Protein AF-A0A356AP10-F1 (afdb_monomer_lite)

Structure (mmCIF, N/CA/C/O backbone):
data_AF-A0A356AP10-F1
#
_entry.id   AF-A0A356AP10-F1
#
loop_
_atom_site.group_PDB
_atom_site.id
_atom_site.type_symbol
_atom_site.label_atom_id
_atom_site.label_alt_id
_atom_site.label_comp_id
_atom_site.label_asym_id
_atom_site.label_entity_id
_atom_site.label_seq_id
_atom_site.pdbx_PDB_ins_code
_atom_site.Cartn_x
_atom_site.Cartn_y
_atom_site.Cartn_z
_atom_site.occupancy
_atom_site.B_iso_or_equiv
_atom_site.auth_seq_id
_atom_site.auth_comp_id
_atom_site.auth_asym_id
_atom_site.auth_atom_id
_atom_site.pdbx_PDB_model_num
ATOM 1 N N . ASP A 1 1 ? -21.896 -10.731 17.709 1.00 62.38 1 ASP A N 1
ATOM 2 C CA . ASP A 1 1 ? -22.891 -11.833 17.703 1.00 62.38 1 ASP A CA 1
ATOM 3 C C . ASP A 1 1 ? -23.376 -12.310 16.329 1.00 62.38 1 ASP A C 1
ATOM 5 O O . ASP A 1 1 ? -23.167 -13.478 16.050 1.00 62.38 1 ASP A O 1
ATOM 9 N N . ILE A 1 2 ? -23.943 -11.498 15.420 1.00 60.88 2 ILE A N 1
ATOM 10 C CA . ILE A 1 2 ? -24.178 -11.948 14.011 1.00 60.88 2 ILE A CA 1
ATOM 11 C C . ILE A 1 2 ? -22.937 -11.709 13.137 1.00 60.88 2 ILE A C 1
ATOM 13 O O . ILE A 1 2 ? -22.547 -12.547 12.328 1.00 60.88 2 ILE A O 1
ATOM 17 N N . ALA A 1 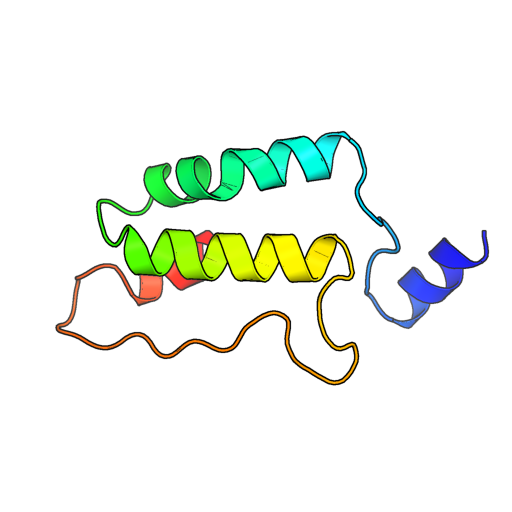3 ? -22.295 -10.563 13.356 1.00 60.84 3 ALA A N 1
ATOM 18 C CA . ALA A 1 3 ? -21.028 -10.165 12.761 1.00 60.84 3 ALA A CA 1
ATOM 19 C C . ALA A 1 3 ? -19.959 -11.268 12.876 1.00 60.84 3 ALA A C 1
ATOM 21 O O . ALA A 1 3 ? -19.499 -11.800 11.870 1.00 60.84 3 ALA A O 1
ATOM 22 N N . ASP A 1 4 ? -19.618 -11.676 14.095 1.00 69.69 4 ASP A N 1
ATOM 23 C CA . ASP A 1 4 ? -18.524 -12.624 14.351 1.00 69.69 4 ASP A CA 1
ATOM 24 C C . ASP A 1 4 ? -18.742 -13.993 13.694 1.00 69.69 4 ASP A C 1
ATOM 26 O O . ASP A 1 4 ? -17.794 -14.603 13.199 1.00 69.69 4 ASP A O 1
ATOM 30 N N . VAL A 1 5 ? -20.000 -14.437 13.601 1.00 71.31 5 VAL A N 1
ATOM 31 C CA . VAL A 1 5 ? -20.382 -15.684 12.919 1.00 71.31 5 VAL A CA 1
ATOM 32 C C . VAL A 1 5 ? -20.123 -15.585 11.412 1.00 71.31 5 VAL A C 1
ATOM 34 O O . VAL A 1 5 ? -19.544 -16.497 10.822 1.00 71.31 5 VAL A O 1
ATOM 37 N N . VAL A 1 6 ? -20.465 -14.453 10.789 1.00 64.94 6 VAL A N 1
ATOM 38 C CA . VAL A 1 6 ? -20.194 -14.207 9.362 1.00 64.94 6 VAL A CA 1
ATOM 39 C C . VAL A 1 6 ? -18.690 -14.065 9.094 1.00 64.94 6 VAL A C 1
ATOM 41 O O . VAL A 1 6 ? -18.204 -14.586 8.089 1.00 64.94 6 VAL A O 1
ATOM 44 N N . SER A 1 7 ? -17.925 -13.435 9.995 1.00 66.62 7 SER A N 1
ATOM 45 C CA . SER A 1 7 ? -16.455 -13.365 9.893 1.00 66.62 7 SER A CA 1
ATOM 46 C C . SER A 1 7 ? -15.797 -14.737 9.988 1.00 66.62 7 SER A C 1
ATOM 48 O O . SER A 1 7 ? -14.886 -15.020 9.215 1.00 66.62 7 SER A O 1
ATOM 50 N N . MET A 1 8 ? -16.258 -15.611 10.887 1.00 70.75 8 MET A N 1
ATOM 51 C CA . MET A 1 8 ? -15.737 -16.980 10.991 1.00 70.75 8 MET A CA 1
ATOM 52 C C . MET A 1 8 ? -15.946 -17.789 9.708 1.00 70.75 8 MET A C 1
ATOM 54 O O . MET A 1 8 ? -15.041 -18.501 9.284 1.00 70.75 8 MET A O 1
ATOM 58 N N . TRP A 1 9 ? -17.116 -17.677 9.072 1.00 65.88 9 TRP A N 1
ATOM 59 C CA . TRP A 1 9 ? -17.412 -18.426 7.846 1.00 65.88 9 TRP A CA 1
ATOM 60 C C . TRP A 1 9 ? -16.732 -17.863 6.599 1.00 65.88 9 TRP A C 1
ATOM 62 O O . TRP A 1 9 ? -16.398 -18.622 5.693 1.00 65.88 9 TRP A O 1
ATOM 72 N N . THR A 1 10 ? -16.533 -16.546 6.534 1.00 63.53 10 THR A N 1
ATOM 73 C CA . THR A 1 10 ? -15.959 -15.883 5.349 1.00 63.53 10 THR A CA 1
ATOM 74 C C . THR A 1 10 ? -14.455 -15.641 5.446 1.00 63.53 10 THR A C 1
ATOM 76 O O . THR A 1 10 ? -13.822 -15.361 4.431 1.00 63.53 10 THR A O 1
ATOM 79 N N .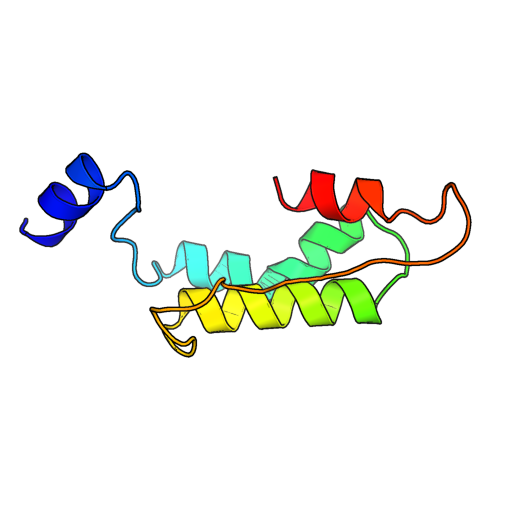 GLY A 1 11 ? -13.876 -15.712 6.649 1.00 53.66 11 GLY A N 1
ATOM 80 C CA . GLY A 1 11 ? -12.496 -15.305 6.916 1.00 53.66 11 GLY A CA 1
ATOM 81 C C . GLY A 1 11 ? -12.269 -13.789 6.818 1.00 53.66 11 GLY A C 1
ATOM 82 O O . GLY A 1 11 ? -11.123 -13.344 6.820 1.00 53.66 11 GLY A O 1
ATOM 83 N N . ILE A 1 12 ? -13.337 -12.988 6.707 1.00 55.41 12 ILE A N 1
ATOM 84 C CA . ILE A 1 12 ? -13.277 -11.528 6.571 1.00 55.41 12 ILE A CA 1
ATOM 85 C C . ILE A 1 12 ? -13.680 -10.903 7.919 1.00 55.41 12 ILE A C 1
ATOM 87 O O . ILE A 1 12 ? -14.860 -10.959 8.267 1.00 55.41 12 ILE A O 1
ATOM 91 N N . PRO A 1 13 ? -12.745 -10.286 8.672 1.00 57.91 13 PRO A N 1
ATOM 92 C CA . PRO A 1 13 ? -13.035 -9.695 9.979 1.00 57.91 13 PRO A CA 1
ATOM 93 C C . PRO A 1 13 ? -14.156 -8.656 9.903 1.00 57.91 13 PRO A C 1
ATOM 95 O O . PRO A 1 13 ? -14.083 -7.736 9.087 1.00 57.91 13 PRO A O 1
ATOM 98 N N . VAL A 1 14 ? -15.152 -8.742 10.794 1.00 58.31 14 VAL A N 1
ATOM 99 C CA . VAL A 1 14 ? -16.262 -7.760 10.861 1.00 58.31 14 VAL A CA 1
ATOM 100 C C . VAL A 1 14 ? -15.860 -6.462 11.562 1.00 58.31 14 VAL A C 1
ATOM 102 O O . VAL A 1 14 ? -16.704 -5.624 11.858 1.00 58.31 14 VAL A O 1
ATOM 105 N N . ALA A 1 15 ? -14.565 -6.238 11.781 1.00 55.91 15 ALA A N 1
ATOM 106 C CA . ALA A 1 15 ? -14.038 -4.965 12.251 1.00 55.91 15 ALA A CA 1
ATOM 107 C C . ALA A 1 15 ? -14.247 -3.872 11.180 1.00 55.91 15 ALA A C 1
ATOM 109 O O . ALA A 1 15 ? -13.335 -3.481 10.452 1.00 55.91 15 ALA A O 1
ATOM 110 N N . GLN A 1 16 ? -15.478 -3.381 11.059 1.00 53.84 16 GLN A N 1
ATOM 111 C CA . GLN A 1 16 ? -15.754 -2.042 10.573 1.00 53.84 16 GLN A CA 1
ATOM 112 C C . GLN A 1 16 ? -15.045 -1.096 11.547 1.00 53.84 16 GLN A C 1
ATOM 114 O O . GLN A 1 16 ? -15.430 -1.043 12.708 1.00 53.84 16 GLN A O 1
ATOM 119 N N . LEU A 1 17 ? -13.955 -0.469 11.085 1.00 55.44 17 LEU A N 1
ATOM 120 C CA . LEU A 1 17 ? -13.115 0.519 11.783 1.00 55.44 17 LEU A CA 1
ATOM 121 C C . LEU A 1 17 ? -13.198 0.487 13.324 1.00 55.44 17 LEU A C 1
ATOM 123 O O . LEU A 1 17 ? -13.983 1.218 13.926 1.00 55.44 17 LEU A O 1
ATOM 127 N N . 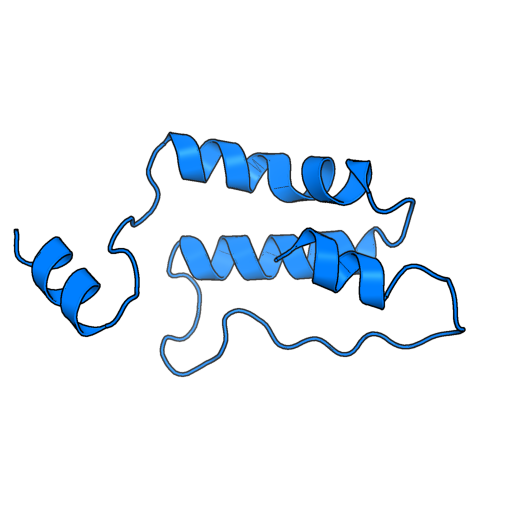THR A 1 18 ? -12.323 -0.278 13.978 1.00 68.31 18 THR A N 1
ATOM 128 C CA . THR A 1 18 ? -11.979 0.041 15.370 1.00 68.31 18 THR A CA 1
ATOM 129 C C . THR A 1 18 ? -11.195 1.357 15.398 1.00 68.31 18 THR A C 1
ATOM 131 O O . THR A 1 18 ? -10.544 1.724 14.416 1.00 68.31 18 THR A O 1
ATOM 134 N N . GLU A 1 19 ? -11.241 2.083 16.515 1.00 69.56 19 GLU A N 1
ATOM 135 C CA . GLU A 1 19 ? -10.513 3.351 16.684 1.00 69.56 19 GLU A CA 1
ATOM 136 C C . GLU A 1 19 ? -9.001 3.180 16.420 1.00 69.56 19 GLU A C 1
ATOM 138 O O . GLU A 1 19 ? -8.363 4.011 15.770 1.00 69.56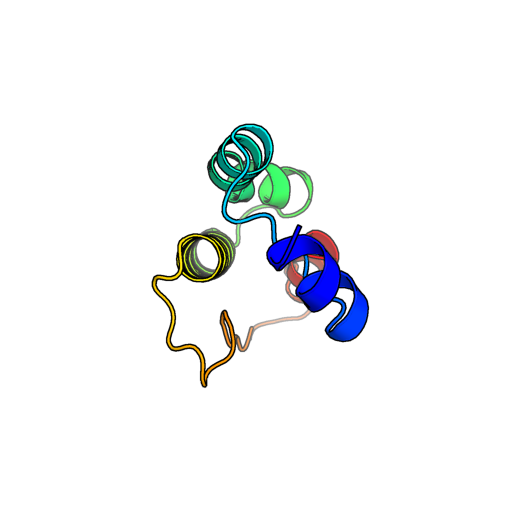 19 GLU A O 1
ATOM 143 N N . GLU A 1 20 ? -8.457 2.024 16.812 1.00 78.00 20 GLU A N 1
ATOM 144 C CA . GLU A 1 20 ? -7.077 1.608 16.555 1.00 78.00 20 GLU A CA 1
ATOM 145 C C . GLU A 1 20 ? -6.773 1.416 15.058 1.00 78.00 20 GLU A C 1
ATOM 147 O O . GLU A 1 20 ? -5.774 1.936 14.552 1.00 78.00 20 GLU A O 1
ATOM 152 N N . GLU A 1 21 ? -7.652 0.733 14.316 1.00 77.50 21 GLU A N 1
ATOM 153 C CA . GLU A 1 21 ? -7.494 0.545 12.868 1.00 77.50 21 GLU A CA 1
ATOM 154 C C . GLU A 1 21 ? -7.621 1.884 12.124 1.00 77.50 21 GLU A C 1
ATOM 156 O O . GLU A 1 21 ? -6.877 2.151 11.179 1.00 77.50 21 GLU A O 1
ATOM 161 N N . GLY A 1 22 ? -8.500 2.777 12.588 1.00 81.25 22 GLY A N 1
ATOM 162 C CA . GLY A 1 22 ? -8.598 4.148 12.083 1.00 81.25 22 GLY A CA 1
ATOM 163 C C . GLY A 1 22 ? -7.282 4.919 12.230 1.00 81.25 22 GLY A C 1
ATOM 164 O O . GLY A 1 22 ? -6.781 5.488 11.256 1.00 81.25 22 GLY A O 1
ATOM 165 N N . ALA A 1 23 ? -6.670 4.877 13.417 1.00 85.38 23 ALA A N 1
ATOM 166 C CA . ALA A 1 23 ? -5.364 5.488 13.672 1.00 85.38 23 ALA A CA 1
ATOM 167 C C . ALA A 1 23 ? -4.253 4.883 12.795 1.00 85.38 23 ALA A C 1
ATOM 169 O O . ALA A 1 23 ? -3.386 5.608 12.294 1.00 85.38 23 ALA A O 1
ATOM 170 N N . ARG A 1 24 ? -4.287 3.565 12.563 1.00 85.44 24 ARG A N 1
ATOM 171 C CA . ARG A 1 24 ? -3.337 2.877 11.678 1.00 85.44 24 ARG A CA 1
ATOM 172 C C . ARG A 1 24 ? -3.489 3.317 10.222 1.00 85.44 24 ARG A C 1
ATOM 174 O O . ARG A 1 24 ? -2.486 3.569 9.557 1.00 85.44 24 ARG A O 1
ATOM 181 N N . LEU A 1 25 ? -4.722 3.466 9.741 1.00 87.56 25 LEU A N 1
ATOM 182 C CA . LEU A 1 25 ? -5.022 3.919 8.379 1.00 87.56 25 LEU A CA 1
ATOM 183 C C . LEU A 1 25 ? -4.612 5.375 8.127 1.00 87.56 25 LEU A C 1
ATOM 185 O O . LEU A 1 25 ? -4.227 5.709 7.007 1.00 87.56 25 LEU A O 1
ATOM 189 N N . LEU A 1 26 ? -4.674 6.235 9.148 1.00 88.69 26 LEU A N 1
ATOM 190 C CA . LEU A 1 26 ? -4.185 7.615 9.062 1.00 88.69 26 LEU A CA 1
ATOM 191 C C . LEU A 1 26 ? -2.662 7.695 8.895 1.00 88.69 26 LEU A C 1
ATOM 193 O O . LEU A 1 26 ? -2.175 8.635 8.279 1.00 88.69 26 LEU A O 1
ATOM 197 N N . ARG A 1 27 ? -1.921 6.70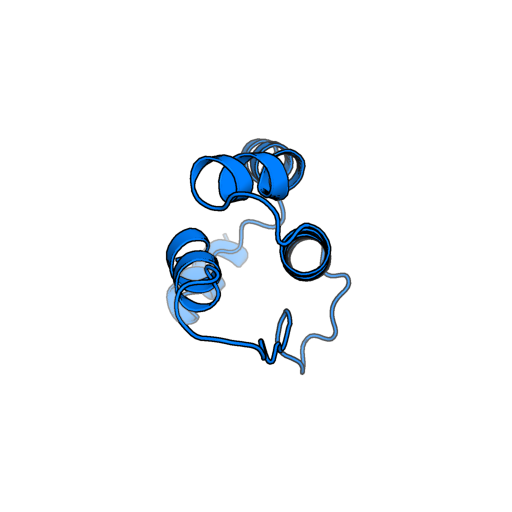8 9.412 1.00 92.44 27 ARG A N 1
ATOM 198 C CA . ARG A 1 27 ? -0.448 6.636 9.363 1.00 92.44 27 ARG A CA 1
ATOM 199 C C . ARG A 1 27 ? 0.071 5.666 8.298 1.00 92.44 27 ARG A C 1
ATOM 201 O O . ARG A 1 27 ? 1.229 5.241 8.355 1.00 92.44 27 ARG A O 1
ATOM 208 N N . LEU A 1 28 ? -0.787 5.239 7.371 1.00 92.50 28 LEU A N 1
ATOM 209 C CA . LEU A 1 28 ? -0.463 4.182 6.416 1.00 92.50 28 LEU A CA 1
ATOM 210 C C . LEU A 1 28 ? 0.678 4.602 5.483 1.00 92.50 28 LEU A C 1
ATOM 212 O O . LEU A 1 28 ? 1.633 3.847 5.317 1.00 92.50 28 LEU A O 1
ATOM 216 N N . GLU A 1 29 ? 0.619 5.810 4.926 1.00 94.69 29 GLU A N 1
ATOM 217 C CA . GLU A 1 29 ? 1.681 6.349 4.070 1.00 94.69 29 GLU A CA 1
ATOM 218 C C . GLU A 1 29 ? 3.018 6.445 4.803 1.00 94.69 29 GLU A C 1
ATOM 220 O O . GLU A 1 29 ? 4.023 5.954 4.292 1.00 94.69 29 GLU A O 1
ATOM 225 N N . ASP A 1 30 ? 3.028 6.989 6.021 1.00 94.00 30 ASP A N 1
ATOM 226 C CA . ASP A 1 30 ? 4.244 7.090 6.836 1.00 94.00 30 ASP A CA 1
ATOM 227 C C . ASP A 1 30 ? 4.841 5.711 7.117 1.00 94.00 30 ASP A C 1
ATOM 229 O O . ASP A 1 30 ? 6.054 5.512 7.088 1.00 94.00 30 ASP A O 1
ATOM 233 N N . THR A 1 31 ? 3.977 4.727 7.372 1.00 93.00 31 THR A N 1
ATOM 234 C CA . THR A 1 31 ? 4.389 3.346 7.626 1.00 93.00 31 THR A CA 1
ATOM 235 C C . THR A 1 31 ? 5.022 2.721 6.386 1.00 93.00 31 THR A C 1
ATOM 237 O O . THR A 1 31 ? 6.057 2.065 6.506 1.00 93.00 31 THR A O 1
ATOM 240 N N . LEU A 1 32 ? 4.463 2.962 5.197 1.00 93.62 32 LEU A N 1
ATOM 241 C CA . LEU A 1 32 ? 5.049 2.517 3.931 1.00 93.62 32 LEU A CA 1
ATOM 242 C C . LEU A 1 32 ? 6.386 3.220 3.657 1.00 93.62 32 LEU A C 1
ATOM 244 O O . LEU A 1 32 ? 7.351 2.571 3.249 1.00 93.62 32 LEU A O 1
ATOM 248 N N . HIS A 1 33 ? 6.488 4.512 3.970 1.00 95.12 33 HIS A N 1
ATOM 249 C CA . HIS A 1 33 ? 7.712 5.291 3.784 1.00 95.12 33 HIS A CA 1
ATOM 250 C C . HIS A 1 33 ? 8.876 4.888 4.697 1.00 95.12 33 HIS A C 1
ATOM 252 O O . HIS A 1 33 ? 10.026 5.166 4.366 1.00 95.12 33 HIS A O 1
ATOM 258 N N . LYS A 1 34 ? 8.629 4.146 5.787 1.00 93.19 34 LYS A N 1
ATOM 259 C CA . LYS A 1 34 ? 9.710 3.525 6.581 1.00 93.19 34 LYS A CA 1
ATOM 260 C C . LYS A 1 34 ? 10.511 2.488 5.789 1.00 93.19 34 LYS A C 1
ATOM 262 O O . LYS A 1 34 ? 11.653 2.211 6.141 1.00 93.19 34 LYS A O 1
ATOM 267 N N . ARG A 1 35 ? 9.907 1.887 4.758 1.00 89.81 35 ARG A N 1
ATOM 268 C CA . ARG A 1 35 ? 10.521 0.842 3.919 1.00 89.81 35 ARG A CA 1
ATOM 269 C C . ARG A 1 35 ? 10.742 1.288 2.476 1.00 89.81 35 ARG A C 1
ATOM 271 O O . ARG A 1 35 ? 11.609 0.737 1.804 1.00 89.81 35 ARG A O 1
ATOM 278 N N . LEU A 1 36 ? 9.974 2.267 1.998 1.00 92.50 36 LEU A N 1
ATOM 279 C CA . LEU A 1 36 ? 10.015 2.746 0.621 1.00 92.50 36 LEU A CA 1
ATOM 280 C C . LEU A 1 36 ? 10.349 4.240 0.560 1.00 92.50 36 LEU A C 1
ATOM 282 O O . LEU A 1 36 ? 9.562 5.095 0.963 1.00 92.50 36 LEU A O 1
ATOM 286 N N . VAL A 1 37 ? 11.509 4.556 -0.008 1.00 92.88 37 VAL A N 1
ATOM 287 C CA . VAL A 1 37 ? 11.929 5.941 -0.240 1.00 92.88 37 VAL A CA 1
ATOM 288 C C . VAL A 1 37 ? 11.378 6.427 -1.584 1.00 92.88 37 VAL A C 1
ATOM 290 O O . VAL A 1 37 ? 11.586 5.789 -2.617 1.00 92.88 37 VAL A O 1
ATOM 293 N N . GLY A 1 38 ? 10.691 7.572 -1.580 1.00 92.62 38 GLY A N 1
ATOM 294 C CA . GLY A 1 38 ? 10.066 8.146 -2.775 1.00 92.62 38 GLY A CA 1
ATOM 295 C C . GLY A 1 38 ? 8.804 7.396 -3.213 1.00 92.62 38 GLY A C 1
ATOM 296 O O . GLY A 1 38 ? 8.069 6.869 -2.384 1.00 92.62 38 GLY A O 1
ATOM 297 N N . GLN A 1 39 ? 8.532 7.364 -4.524 1.00 94.06 39 GLN A N 1
ATOM 298 C CA . GLN A 1 39 ? 7.322 6.747 -5.106 1.00 94.06 39 GLN A CA 1
ATOM 299 C C . GLN A 1 39 ? 6.003 7.281 -4.510 1.00 94.06 39 GLN A C 1
ATOM 301 O O . GLN A 1 39 ? 5.014 6.553 -4.413 1.00 94.06 39 GLN A O 1
ATOM 306 N N . ASN A 1 40 ? 5.984 8.563 -4.125 1.00 94.62 40 ASN A N 1
ATOM 307 C CA . ASN A 1 40 ? 4.886 9.192 -3.383 1.00 94.62 40 ASN A CA 1
ATOM 308 C C . ASN A 1 40 ? 3.524 8.979 -4.057 1.00 94.62 40 ASN A C 1
ATOM 310 O O . ASN A 1 40 ? 2.555 8.639 -3.390 1.00 94.62 40 ASN A O 1
ATOM 314 N N . GLU A 1 41 ? 3.454 9.098 -5.385 1.00 94.44 41 GLU A N 1
ATOM 315 C CA . GLU A 1 41 ? 2.215 8.884 -6.139 1.00 94.44 41 GLU A CA 1
ATOM 316 C C . GLU A 1 41 ? 1.654 7.466 -5.947 1.00 94.44 41 GLU A C 1
ATOM 318 O O . GLU A 1 41 ? 0.472 7.299 -5.639 1.00 94.44 41 GLU A O 1
ATOM 323 N N . ALA A 1 42 ? 2.506 6.443 -6.069 1.00 94.56 42 ALA A N 1
ATOM 324 C CA . ALA A 1 42 ? 2.107 5.052 -5.892 1.00 94.56 42 ALA A CA 1
ATOM 325 C C . ALA A 1 42 ? 1.654 4.784 -4.449 1.00 94.56 42 ALA A C 1
ATOM 327 O O . ALA A 1 42 ? 0.606 4.171 -4.235 1.00 94.56 42 ALA A O 1
ATOM 328 N N . VAL A 1 43 ? 2.399 5.295 -3.463 1.00 95.31 43 VAL A N 1
ATOM 329 C CA . VAL A 1 43 ? 2.064 5.173 -2.035 1.00 95.31 43 VAL A CA 1
ATOM 330 C C . VAL A 1 43 ? 0.714 5.829 -1.737 1.00 95.31 43 VAL A C 1
ATOM 332 O O . VAL A 1 43 ? -0.177 5.185 -1.178 1.00 95.31 43 VAL A O 1
ATOM 335 N N . THR A 1 44 ? 0.511 7.075 -2.171 1.00 95.31 44 THR A N 1
ATOM 336 C CA . THR A 1 44 ? -0.746 7.807 -1.974 1.00 95.31 44 THR A CA 1
ATOM 33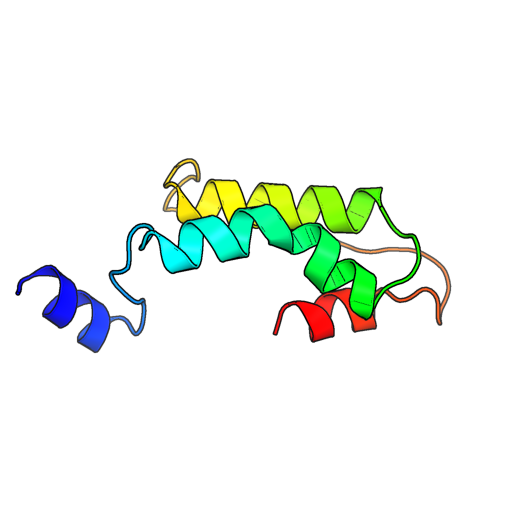7 C C . THR A 1 44 ? -1.922 7.111 -2.663 1.00 95.31 44 THR A C 1
ATOM 339 O O . THR A 1 44 ? -2.999 6.990 -2.070 1.00 95.31 44 THR A O 1
ATOM 342 N N . ALA A 1 45 ? -1.744 6.615 -3.892 1.00 95.00 45 ALA A N 1
ATOM 343 C CA . ALA A 1 45 ? -2.795 5.922 -4.636 1.00 95.00 45 ALA A CA 1
ATOM 344 C C . ALA A 1 45 ? -3.258 4.644 -3.919 1.00 95.00 45 ALA A C 1
ATOM 346 O O . ALA A 1 45 ? -4.466 4.419 -3.760 1.00 95.00 45 ALA A O 1
ATOM 347 N N . VAL A 1 46 ? -2.306 3.844 -3.433 1.00 94.38 46 VAL A N 1
ATOM 348 C CA . VAL A 1 46 ? -2.585 2.621 -2.673 1.00 94.38 46 VAL A CA 1
ATOM 349 C C . VAL A 1 46 ? -3.258 2.945 -1.340 1.00 94.38 46 VAL A C 1
ATOM 351 O O . VAL A 1 46 ? -4.330 2.407 -1.049 1.00 94.38 46 VAL A O 1
ATOM 354 N N . ALA A 1 47 ? -2.699 3.871 -0.556 1.00 93.81 47 ALA A N 1
ATOM 355 C CA . ALA A 1 47 ? -3.249 4.238 0.747 1.00 93.81 47 ALA A CA 1
ATOM 356 C C . ALA A 1 47 ? -4.673 4.807 0.639 1.00 93.81 47 ALA A C 1
ATOM 358 O O . ALA A 1 47 ? -5.544 4.532 1.469 1.00 93.81 47 ALA A O 1
ATOM 359 N N . ARG A 1 48 ? -4.959 5.579 -0.417 1.00 93.00 48 ARG A N 1
ATOM 360 C CA . ARG A 1 48 ? -6.310 6.080 -0.700 1.00 93.00 48 ARG A CA 1
ATOM 361 C C . ARG A 1 48 ? -7.284 4.947 -1.031 1.00 93.00 48 ARG A C 1
ATOM 363 O O . ARG A 1 48 ? -8.416 4.976 -0.551 1.00 93.00 48 ARG A O 1
ATOM 370 N N . ALA A 1 49 ? -6.878 3.961 -1.832 1.00 92.88 49 ALA A N 1
ATOM 371 C CA . ALA A 1 49 ? -7.733 2.820 -2.161 1.00 92.88 49 ALA A CA 1
ATOM 372 C C . ALA A 1 49 ? -8.062 1.969 -0.928 1.00 92.88 49 ALA A C 1
ATOM 374 O O . ALA A 1 49 ? -9.229 1.640 -0.716 1.00 92.88 49 ALA A O 1
ATOM 375 N N . ILE A 1 50 ? -7.066 1.696 -0.080 1.00 90.38 50 ILE A N 1
ATOM 376 C CA . ILE A 1 50 ? -7.249 0.944 1.169 1.00 90.38 50 ILE A CA 1
ATOM 377 C C . ILE A 1 50 ? -8.209 1.678 2.105 1.00 90.38 50 ILE A C 1
ATOM 379 O O . ILE A 1 50 ? -9.183 1.077 2.557 1.00 90.38 50 ILE A O 1
ATOM 383 N N . ARG A 1 51 ? -8.010 2.986 2.326 1.00 89.38 51 ARG A N 1
ATOM 384 C CA . ARG A 1 51 ? -8.919 3.793 3.156 1.00 89.38 51 ARG A CA 1
ATOM 385 C C . ARG A 1 51 ? -10.356 3.728 2.649 1.00 89.38 51 ARG A C 1
ATOM 387 O O . ARG A 1 51 ? -11.237 3.370 3.423 1.00 89.38 51 ARG A O 1
ATOM 394 N N . ARG A 1 52 ? -10.595 3.961 1.349 1.00 88.75 52 ARG A N 1
ATOM 395 C CA . ARG A 1 52 ? -11.943 3.843 0.750 1.00 88.75 52 ARG A CA 1
ATOM 396 C C . ARG A 1 52 ? -12.555 2.456 0.943 1.00 88.75 52 ARG A C 1
ATOM 398 O O . ARG A 1 52 ? -13.741 2.357 1.239 1.00 88.75 52 ARG A O 1
ATOM 405 N N . GLY A 1 53 ? -11.757 1.401 0.775 1.00 87.25 53 GLY A N 1
ATOM 406 C CA . GLY A 1 53 ? -12.212 0.025 0.962 1.00 87.25 53 GLY A CA 1
ATOM 407 C C . GLY A 1 53 ? -12.623 -0.283 2.399 1.00 87.25 53 GLY A C 1
ATOM 408 O O . GLY A 1 53 ? -13.587 -1.014 2.600 1.00 87.25 53 GLY A O 1
ATOM 409 N N . ARG A 1 54 ? -11.926 0.297 3.382 1.00 83.19 54 ARG A N 1
ATOM 410 C CA . ARG A 1 54 ? -12.195 0.091 4.811 1.00 83.19 54 ARG A CA 1
ATOM 411 C C . ARG A 1 54 ? -13.399 0.876 5.322 1.00 83.19 54 ARG A C 1
ATOM 413 O O . ARG A 1 54 ? -14.146 0.335 6.125 1.00 83.19 54 ARG A O 1
ATOM 420 N N . VAL A 1 55 ? -13.638 2.089 4.818 1.00 82.12 55 VAL A N 1
ATOM 421 C CA . VAL A 1 55 ? -14.816 2.899 5.197 1.00 82.12 55 VAL A CA 1
ATOM 422 C C . VAL A 1 55 ? -16.090 2.546 4.412 1.00 82.12 55 VAL A C 1
ATOM 424 O O . VAL A 1 55 ? -17.062 3.292 4.443 1.00 82.12 55 VAL A O 1
ATOM 427 N N . GLY A 1 56 ? -16.093 1.443 3.655 1.00 80.12 56 GLY A N 1
ATOM 428 C CA . GLY A 1 56 ? -17.266 1.002 2.891 1.00 80.12 56 GLY A CA 1
ATOM 429 C C . GLY A 1 56 ? -17.608 1.869 1.672 1.00 80.12 56 GLY A C 1
ATOM 430 O O . GLY A 1 56 ? -18.652 1.676 1.061 1.00 80.12 56 GLY A O 1
ATOM 431 N N . LEU A 1 57 ? -16.723 2.785 1.263 1.00 80.19 57 LEU A N 1
ATOM 432 C CA . LEU A 1 57 ? -16.910 3.663 0.097 1.00 80.19 57 LEU A CA 1
ATOM 433 C C . LEU A 1 57 ? -16.450 3.014 -1.224 1.00 80.19 57 LEU A C 1
ATOM 435 O O . LEU A 1 57 ? -16.167 3.714 -2.199 1.00 80.19 57 LEU A O 1
ATOM 439 N N . LYS A 1 58 ? -16.322 1.681 -1.267 1.00 83.50 58 LYS A N 1
ATOM 440 C CA . LYS A 1 58 ? -16.021 0.923 -2.491 1.00 83.50 58 LYS A CA 1
ATOM 441 C C . LYS A 1 58 ? -17.247 0.145 -2.961 1.00 83.50 58 LYS A C 1
ATOM 443 O O . LYS A 1 58 ? -18.062 -0.282 -2.152 1.00 83.50 58 LYS A O 1
ATOM 448 N N . ASP A 1 59 ? -17.309 -0.126 -4.260 1.00 86.56 59 ASP A N 1
ATOM 449 C CA . ASP A 1 59 ? -18.268 -1.082 -4.817 1.00 86.56 59 ASP A CA 1
ATOM 450 C C . ASP A 1 59 ? -18.019 -2.489 -4.219 1.00 86.56 59 ASP A C 1
ATOM 452 O O . ASP A 1 59 ? -16.903 -3.014 -4.350 1.00 86.56 59 ASP A O 1
ATOM 456 N N . PRO A 1 60 ? -19.021 -3.124 -3.573 1.00 85.00 60 PRO A N 1
ATOM 457 C CA . PRO A 1 60 ? -18.890 -4.468 -3.011 1.00 85.00 60 PRO A CA 1
ATOM 458 C C . PRO A 1 60 ? -18.510 -5.534 -4.045 1.00 85.00 60 PRO A C 1
ATOM 460 O O . PRO A 1 60 ? -17.870 -6.522 -3.692 1.00 85.00 60 PRO A O 1
ATOM 463 N N . LYS A 1 61 ? -18.859 -5.331 -5.322 1.00 90.38 61 LYS A N 1
ATOM 464 C CA . LYS A 1 61 ? -18.589 -6.271 -6.421 1.00 90.38 61 LYS A CA 1
ATOM 465 C C . LYS A 1 61 ? -17.197 -6.108 -7.034 1.00 90.38 61 LYS A C 1
ATOM 467 O O . LYS A 1 61 ? -16.867 -6.810 -7.987 1.00 90.38 61 LYS A O 1
ATOM 472 N N . ARG A 1 62 ? -16.376 -5.178 -6.530 1.00 89.88 62 ARG A N 1
ATOM 473 C CA . ARG A 1 62 ? -15.045 -4.877 -7.075 1.00 89.88 62 ARG A CA 1
ATOM 474 C C . ARG A 1 62 ? -13.934 -5.019 -6.025 1.00 89.88 62 ARG A C 1
ATOM 476 O O . ARG A 1 62 ? -14.177 -4.846 -4.821 1.00 89.88 62 ARG A O 1
ATOM 483 N N . PRO A 1 63 ? -12.688 -5.304 -6.455 1.00 91.12 63 PRO A N 1
ATOM 484 C CA . PRO A 1 63 ? -11.523 -5.263 -5.574 1.00 91.12 63 PRO A CA 1
ATOM 485 C C . PRO A 1 63 ? -11.352 -3.894 -4.901 1.00 91.12 63 PRO A C 1
ATOM 487 O O . PRO A 1 63 ? -11.812 -2.875 -5.412 1.00 91.12 63 PRO A O 1
ATOM 490 N N . VAL A 1 64 ? -10.659 -3.862 -3.756 1.00 89.50 64 VAL A N 1
ATOM 491 C CA . VAL A 1 64 ? -10.345 -2.610 -3.031 1.00 89.50 64 VAL A CA 1
ATOM 492 C C . VAL A 1 64 ? -9.532 -1.643 -3.904 1.00 89.50 64 VAL A C 1
ATOM 494 O O . VAL A 1 64 ? -9.776 -0.437 -3.906 1.00 89.50 64 VAL A O 1
ATOM 497 N N . GLY A 1 65 ? -8.603 -2.184 -4.686 1.00 91.12 65 GLY A N 1
ATOM 498 C CA . GLY A 1 65 ? -7.846 -1.479 -5.710 1.00 91.12 65 GLY A CA 1
ATOM 499 C C . GLY A 1 65 ? -7.150 -2.486 -6.619 1.00 91.12 65 GLY A C 1
ATOM 500 O O . GLY A 1 65 ? -6.859 -3.603 -6.195 1.00 91.12 65 GLY A O 1
ATOM 501 N N . SER A 1 66 ? -6.913 -2.096 -7.867 1.00 93.00 66 SER A N 1
ATOM 502 C CA . SER A 1 66 ? -6.138 -2.863 -8.842 1.00 93.00 66 SER A CA 1
ATOM 503 C C . SER A 1 66 ? -5.082 -1.935 -9.418 1.00 93.00 66 SER A C 1
ATOM 505 O O . SER A 1 66 ? -5.421 -0.855 -9.902 1.00 93.00 66 SER A O 1
ATOM 507 N N . PHE A 1 67 ? -3.817 -2.334 -9.332 1.00 94.50 67 PHE A N 1
ATOM 508 C CA . PHE A 1 67 ? -2.676 -1.487 -9.661 1.00 94.50 67 PHE A CA 1
ATOM 509 C C . PHE A 1 67 ? -1.722 -2.220 -10.597 1.00 94.50 67 PHE A C 1
ATOM 511 O O . PHE A 1 67 ? -1.502 -3.421 -10.452 1.00 94.50 67 PHE A O 1
ATOM 518 N N . ILE A 1 68 ? -1.132 -1.477 -11.532 1.00 94.69 68 ILE A N 1
ATOM 519 C CA . ILE A 1 68 ? -0.032 -1.937 -12.379 1.00 94.69 68 ILE A CA 1
ATOM 520 C C . ILE A 1 68 ? 1.115 -0.955 -12.169 1.00 94.69 68 ILE A C 1
ATOM 522 O O . ILE A 1 68 ? 0.980 0.230 -12.467 1.00 94.69 68 ILE A O 1
ATOM 526 N N . PHE A 1 69 ? 2.239 -1.440 -11.645 1.00 94.06 69 PHE A N 1
ATOM 527 C CA . PHE A 1 69 ? 3.437 -0.628 -11.444 1.00 94.06 69 PHE A CA 1
ATOM 528 C C . PHE A 1 69 ? 4.453 -0.908 -12.552 1.00 94.06 69 PHE A C 1
ATOM 530 O O . PHE A 1 69 ? 4.902 -2.041 -12.722 1.00 94.06 69 PHE A O 1
ATOM 537 N N . LEU A 1 70 ? 4.842 0.134 -13.285 1.00 94.12 70 LEU A N 1
ATOM 538 C CA . LEU A 1 70 ? 5.781 0.068 -14.410 1.00 94.12 70 LEU A CA 1
ATOM 539 C C . LEU A 1 70 ? 7.086 0.809 -14.081 1.00 94.12 70 LEU A C 1
ATOM 541 O O . LEU A 1 70 ? 7.162 1.569 -13.120 1.00 94.12 70 LEU A O 1
ATOM 545 N N . GLY A 1 71 ? 8.145 0.544 -14.849 1.00 93.38 71 GLY A N 1
ATOM 546 C CA . GLY A 1 71 ? 9.440 1.234 -14.744 1.00 93.38 71 GLY A CA 1
ATOM 547 C C . GLY A 1 71 ? 10.639 0.281 -14.641 1.00 93.38 71 GLY A C 1
ATOM 548 O O . GLY A 1 71 ? 10.443 -0.937 -14.655 1.00 93.38 71 GLY A O 1
ATOM 549 N N . PRO A 1 72 ? 11.865 0.796 -14.456 1.00 95.12 72 PRO A N 1
ATOM 550 C CA . PRO A 1 72 ? 13.090 -0.009 -14.414 1.00 95.12 72 PRO A CA 1
ATOM 551 C C . PRO A 1 72 ? 13.191 -0.895 -13.159 1.00 95.12 72 PRO A C 1
ATOM 553 O O . PRO A 1 72 ? 12.443 -0.733 -12.191 1.00 95.12 72 PRO A O 1
ATOM 556 N N . THR A 1 73 ? 14.081 -1.885 -13.163 1.00 94.06 73 THR A N 1
ATOM 557 C CA . THR A 1 73 ? 14.312 -2.778 -12.012 1.00 94.06 73 THR A CA 1
ATOM 558 C C . THR A 1 73 ? 14.918 -2.026 -10.822 1.00 94.06 73 THR A C 1
ATOM 560 O O . THR A 1 73 ? 15.574 -1.006 -10.996 1.00 94.06 73 THR A O 1
ATOM 563 N N . GLY A 1 74 ? 14.695 -2.514 -9.596 1.00 91.62 74 GLY A N 1
ATOM 564 C CA . GLY A 1 74 ? 15.321 -1.959 -8.383 1.00 91.62 74 GLY A CA 1
ATOM 565 C C . GLY A 1 74 ? 14.668 -0.703 -7.787 1.00 91.62 74 GLY A C 1
ATOM 566 O O . GLY A 1 74 ? 15.054 -0.283 -6.707 1.00 91.62 74 GLY A O 1
ATOM 567 N N . VAL A 1 75 ? 13.634 -0.135 -8.416 1.00 93.38 75 VAL A N 1
ATOM 568 C CA . VAL A 1 75 ? 12.985 1.119 -7.955 1.00 93.38 75 VAL A CA 1
ATOM 569 C C . VAL A 1 75 ? 11.920 0.951 -6.860 1.00 93.38 75 VAL A C 1
ATOM 571 O O . VAL A 1 75 ? 11.169 1.882 -6.585 1.00 93.38 75 VAL A O 1
ATOM 574 N N . GLY A 1 76 ? 11.803 -0.240 -6.265 1.00 93.31 76 GLY A N 1
ATOM 575 C CA . GLY A 1 76 ? 10.896 -0.476 -5.133 1.00 93.31 76 GLY A CA 1
ATOM 576 C C . GLY A 1 76 ? 9.473 -0.944 -5.471 1.00 93.31 76 GLY A C 1
ATOM 577 O O . GLY A 1 76 ? 8.657 -1.060 -4.565 1.00 93.31 76 GLY A O 1
ATOM 578 N N . LYS A 1 77 ? 9.163 -1.301 -6.729 1.00 95.19 77 LYS A N 1
ATOM 579 C CA . LYS A 1 77 ? 7.838 -1.850 -7.114 1.00 95.19 77 LYS A CA 1
ATOM 580 C C . LYS A 1 77 ? 7.421 -3.067 -6.280 1.00 95.19 77 LYS A C 1
ATOM 582 O O . LYS A 1 77 ? 6.332 -3.101 -5.723 1.00 95.19 77 LYS A O 1
ATOM 587 N N . THR A 1 78 ? 8.301 -4.064 -6.184 1.00 93.56 78 THR A N 1
ATOM 588 C CA . THR A 1 78 ? 8.052 -5.278 -5.390 1.00 93.56 78 THR A CA 1
ATOM 589 C C . THR A 1 78 ? 8.069 -4.983 -3.894 1.00 93.56 78 THR A C 1
ATOM 591 O O . THR A 1 78 ? 7.348 -5.622 -3.133 1.00 93.56 78 THR A O 1
ATOM 594 N N . GLU A 1 79 ? 8.872 -4.008 -3.468 1.00 93.75 79 GLU A N 1
ATOM 595 C CA . GLU A 1 79 ? 8.970 -3.627 -2.061 1.00 93.75 79 GLU A CA 1
ATOM 596 C C . GLU A 1 79 ? 7.677 -2.973 -1.567 1.00 93.75 79 GLU A C 1
ATOM 598 O O . GLU A 1 79 ? 7.220 -3.294 -0.475 1.00 93.75 79 GLU A O 1
ATOM 603 N N . LEU A 1 80 ? 7.018 -2.168 -2.409 1.00 92.44 80 LEU A N 1
ATOM 604 C CA . LEU A 1 80 ? 5.686 -1.635 -2.122 1.00 92.44 80 LEU A CA 1
ATOM 605 C C . LEU A 1 80 ? 4.670 -2.760 -1.866 1.00 92.44 80 LEU A C 1
ATOM 607 O O . LEU A 1 80 ? 3.921 -2.689 -0.899 1.00 92.44 80 LEU A O 1
ATOM 611 N N . CYS A 1 81 ? 4.680 -3.832 -2.666 1.00 91.06 81 CYS A N 1
ATOM 612 C CA . CYS A 1 81 ? 3.808 -4.988 -2.432 1.00 91.06 81 CYS A CA 1
ATOM 613 C C . CYS A 1 81 ? 4.136 -5.713 -1.114 1.00 91.06 81 CYS A C 1
ATOM 615 O O . CYS A 1 81 ? 3.229 -6.086 -0.378 1.00 91.06 81 CYS A O 1
ATOM 617 N N . LYS A 1 82 ? 5.425 -5.887 -0.792 1.00 90.19 82 LYS A N 1
ATOM 618 C CA . LYS A 1 82 ? 5.883 -6.534 0.454 1.00 90.19 82 LYS A CA 1
ATOM 619 C C . LYS A 1 82 ? 5.641 -5.699 1.711 1.00 90.19 82 LYS A C 1
ATOM 621 O O . LYS A 1 82 ? 5.637 -6.250 2.804 1.00 90.19 82 LYS A O 1
ATOM 626 N N . ALA A 1 83 ? 5.535 -4.381 1.581 1.00 88.56 83 ALA A N 1
ATOM 627 C CA . ALA A 1 83 ? 5.224 -3.489 2.692 1.00 88.56 83 ALA A CA 1
ATOM 628 C C . ALA A 1 83 ? 3.722 -3.461 3.029 1.00 88.56 83 ALA A C 1
ATOM 630 O O . ALA A 1 83 ? 3.357 -3.003 4.109 1.00 88.56 83 ALA A O 1
ATOM 631 N N . LEU A 1 84 ? 2.871 -3.937 2.113 1.00 83.00 84 LEU A N 1
ATOM 632 C CA . LEU A 1 84 ? 1.418 -4.035 2.285 1.00 83.00 84 LEU A CA 1
ATOM 633 C C . LEU A 1 84 ? 0.950 -5.391 2.832 1.00 83.00 84 LEU A C 1
ATOM 635 O O . LEU A 1 84 ? -0.161 -5.458 3.355 1.00 83.00 84 LEU A O 1
ATOM 639 N N . ALA A 1 85 ? 1.757 -6.440 2.652 1.00 70.19 85 ALA A N 1
ATOM 640 C CA . ALA A 1 85 ? 1.536 -7.774 3.213 1.00 70.19 85 ALA A CA 1
ATOM 641 C C . ALA A 1 85 ? 1.910 -7.806 4.701 1.00 70.19 85 ALA A C 1
ATOM 643 O O . ALA A 1 85 ? 1.152 -8.440 5.466 1.00 70.19 85 ALA A O 1
#

Radius of gyration: 14.94 Å; chains: 1; bounding box: 40×28×32 Å

pLDDT: mean 84.0, std 12.8, range [53.66, 95.31]

Foldseek 3Di:
DVQVVVCVVPVPHSCLDDVVVVVCLVCQLVLLCVQAPDPSVVSVVVSVLVVCVSNVVDDPVDDSDDDDDDDDPPNCPVVSVVSVD

Secondary structure (DSSP, 8-state):
-HHHHHHHHHS----S--HHHHHHHHTHHHHHHTT--S-HHHHHHHHHHHHHHHTT-S-TTS-S------SSTTSSHHHHHHHH-

Sequence (85 aa):
DIADVVSMWTGIPVAQLTEEEGARLLRLEDTLHKRLVGQNEAVTAVARAIRRGRVGLKDPKRPVGSFIFLGPTGVGKTELCKALA